Protein AF-A0A352B3Z1-F1 (afdb_monomer_lite)

Foldseek 3Di:
DKEAAAALDCVRQAWDFDDDPVRRFIAHHDPRGRDGDDCAAPLRHHFFAWQDACPDPVCVVVVVCNVVCVVVVVNRDTDAGEKAAACVQAPFQKWKQFPPRGIHTHRHYDPPHDDDQGMYTYDHDPVVSVVVGIDRTDMDIDHD

pLDDT: mean 89.66, std 9.04, range [51.53, 98.0]

Structure (mmCIF, N/CA/C/O backbone):
data_AF-A0A352B3Z1-F1
#
_entry.id   AF-A0A352B3Z1-F1
#
loop_
_atom_site.group_PDB
_atom_site.id
_atom_site.type_symbol
_atom_site.label_atom_id
_atom_site.label_alt_id
_atom_site.label_comp_id
_atom_site.label_asym_id
_atom_site.label_entity_id
_atom_site.label_seq_id
_atom_site.pdbx_PDB_ins_code
_atom_site.Cartn_x
_atom_site.Cartn_y
_atom_site.Cartn_z
_atom_site.occupancy
_atom_site.B_iso_or_equiv
_atom_site.auth_seq_id
_atom_site.auth_comp_id
_atom_site.auth_asym_id
_atom_site.auth_atom_id
_atom_site.pdbx_PDB_model_num
ATOM 1 N N . MET A 1 1 ? -10.348 3.567 -11.152 1.00 93.19 1 MET A N 1
ATOM 2 C CA . MET A 1 1 ? -10.228 3.517 -9.679 1.00 93.19 1 MET A CA 1
ATOM 3 C C . MET A 1 1 ? -9.257 4.605 -9.239 1.00 93.19 1 MET A C 1
ATOM 5 O O . MET A 1 1 ? -8.282 4.834 -9.944 1.00 93.19 1 MET A O 1
ATOM 9 N N . VAL A 1 2 ? -9.543 5.320 -8.153 1.00 97.75 2 VAL A N 1
ATOM 10 C CA . VAL A 1 2 ? -8.608 6.233 -7.483 1.00 97.75 2 VAL A CA 1
ATOM 11 C C . VAL A 1 2 ? -7.621 5.386 -6.687 1.00 97.75 2 VAL A C 1
ATOM 13 O O . VAL A 1 2 ? -8.024 4.522 -5.911 1.00 97.75 2 VAL A O 1
ATOM 16 N N . VAL A 1 3 ? -6.336 5.608 -6.919 1.00 98.00 3 VAL A N 1
ATOM 17 C CA . VAL A 1 3 ? -5.243 4.852 -6.321 1.00 98.00 3 VAL A CA 1
ATOM 18 C C . VAL A 1 3 ? -4.320 5.841 -5.627 1.00 98.00 3 VAL A C 1
ATOM 20 O O . VAL A 1 3 ? -3.595 6.589 -6.288 1.00 98.00 3 VAL A O 1
ATOM 23 N N . THR A 1 4 ? -4.379 5.861 -4.301 1.00 97.62 4 THR A N 1
ATOM 24 C CA . THR A 1 4 ? -3.532 6.709 -3.454 1.00 97.62 4 THR A CA 1
ATOM 25 C C . THR A 1 4 ? -2.347 5.919 -2.905 1.00 97.62 4 THR A C 1
ATOM 27 O O . THR A 1 4 ? -2.198 4.724 -3.179 1.00 97.62 4 THR A O 1
ATOM 30 N N . ALA A 1 5 ? -1.473 6.599 -2.168 1.00 97.00 5 ALA A N 1
ATOM 31 C CA . ALA A 1 5 ? -0.378 5.972 -1.452 1.00 97.00 5 ALA A CA 1
ATOM 32 C C . ALA A 1 5 ? -0.329 6.410 0.010 1.00 97.00 5 ALA A C 1
ATOM 34 O O . ALA A 1 5 ? -0.468 7.597 0.316 1.00 97.00 5 ALA A O 1
ATOM 35 N N . TYR A 1 6 ? 0.030 5.467 0.877 1.00 96.19 6 TYR A N 1
ATOM 36 C CA . TYR A 1 6 ? 0.314 5.707 2.285 1.00 96.19 6 TYR A CA 1
ATOM 37 C C . TYR A 1 6 ? 1.657 5.112 2.700 1.00 96.19 6 TYR A C 1
ATOM 39 O O . TYR A 1 6 ? 2.269 4.301 2.001 1.00 96.19 6 TYR A O 1
ATOM 47 N N . ASP A 1 7 ? 2.141 5.542 3.857 1.00 95.81 7 ASP A N 1
ATOM 48 C CA . ASP A 1 7 ? 3.406 5.119 4.447 1.00 95.81 7 ASP A CA 1
ATOM 49 C C . ASP A 1 7 ? 3.223 4.889 5.959 1.00 95.81 7 ASP A C 1
ATOM 51 O O . ASP A 1 7 ? 2.190 5.270 6.501 1.00 95.81 7 ASP A O 1
ATOM 55 N N . PRO A 1 8 ? 4.182 4.281 6.680 1.00 93.19 8 PRO A N 1
ATOM 56 C CA . PRO A 1 8 ? 4.006 3.988 8.106 1.00 93.19 8 PRO A CA 1
ATOM 57 C C . PRO A 1 8 ? 4.094 5.228 9.023 1.00 93.19 8 PRO A C 1
ATOM 59 O O . PRO A 1 8 ? 4.008 5.089 10.248 1.00 93.19 8 PRO A O 1
ATOM 62 N N . GLY A 1 9 ? 4.323 6.423 8.468 1.00 90.81 9 GLY A N 1
ATOM 63 C CA . GLY A 1 9 ? 4.446 7.681 9.196 1.00 90.81 9 GLY A CA 1
ATOM 64 C C . GLY A 1 9 ? 3.172 8.121 9.919 1.00 90.81 9 GLY A C 1
ATOM 65 O O . GLY A 1 9 ? 2.064 7.678 9.622 1.00 90.81 9 GLY A O 1
ATOM 66 N N . SER A 1 10 ? 3.346 9.027 10.883 1.00 88.88 10 SER A N 1
ATOM 67 C CA . SER A 1 10 ? 2.271 9.558 11.730 1.00 88.88 10 SER A CA 1
ATOM 68 C C . SER A 1 10 ? 1.158 10.246 10.942 1.00 88.88 10 SER A C 1
ATOM 70 O O . SER A 1 10 ? -0.003 10.100 11.297 1.00 88.88 10 SER A O 1
ATOM 72 N N . GLU A 1 11 ? 1.498 10.952 9.861 1.00 87.62 11 GLU A N 1
ATOM 73 C CA . GLU A 1 11 ? 0.527 11.654 9.007 1.00 87.62 11 GLU A CA 1
ATOM 74 C C . GLU A 1 11 ? -0.410 10.694 8.268 1.00 87.62 11 GLU A C 1
ATOM 76 O O . GLU A 1 11 ? -1.592 10.977 8.110 1.00 87.62 11 GLU A O 1
ATOM 81 N N . SER A 1 12 ? 0.124 9.559 7.817 1.00 88.50 12 SER A N 1
ATOM 82 C CA . SER A 1 12 ? -0.619 8.561 7.047 1.00 88.50 12 SER A CA 1
ATOM 83 C C . SER A 1 12 ? -1.398 7.607 7.959 1.00 88.50 12 SER A C 1
ATOM 85 O O . SER A 1 12 ? -2.517 7.216 7.643 1.00 88.50 12 SER A O 1
ATOM 87 N N . CYS A 1 13 ? -0.820 7.230 9.103 1.00 86.56 13 CYS A N 1
ATOM 88 C CA . CYS A 1 13 ? -1.383 6.208 9.988 1.00 86.56 13 CYS A CA 1
ATOM 89 C C . CYS A 1 13 ? -2.044 6.751 11.264 1.00 86.56 13 CYS A C 1
ATOM 91 O O . CYS A 1 13 ? -2.558 5.952 12.045 1.00 86.56 13 CYS A O 1
ATOM 93 N N . GLY A 1 14 ? -2.009 8.065 11.505 1.00 87.75 14 GLY A N 1
ATOM 94 C CA . GLY A 1 14 ? -2.630 8.698 12.670 1.00 87.75 14 GLY A CA 1
ATOM 95 C C . GLY A 1 14 ? -2.054 8.182 13.986 1.00 87.75 14 GLY A C 1
ATOM 96 O O . GLY A 1 14 ? -2.741 7.513 14.756 1.00 87.75 14 GLY A O 1
ATOM 97 N N . TRP A 1 15 ? -0.777 8.444 14.252 1.00 89.38 15 TRP A N 1
ATOM 98 C CA . TRP A 1 15 ? -0.166 8.128 15.545 1.00 89.38 15 TRP A CA 1
ATOM 99 C C . TRP A 1 15 ? 0.776 9.235 16.001 1.00 89.38 15 TRP A C 1
ATOM 101 O O . TRP A 1 15 ? 1.425 9.889 15.193 1.00 89.38 15 TRP A O 1
ATOM 111 N N . ARG A 1 16 ? 0.947 9.373 17.316 1.00 88.25 16 ARG A N 1
ATOM 112 C CA . ARG A 1 16 ? 1.927 10.283 17.927 1.00 88.25 16 ARG A CA 1
ATOM 113 C C . ARG A 1 16 ? 2.954 9.556 18.769 1.00 88.25 16 ARG A C 1
ATOM 115 O O . ARG A 1 16 ? 2.690 8.503 19.351 1.00 88.25 16 ARG A O 1
ATOM 122 N N . ARG A 1 17 ? 4.144 10.147 18.867 1.00 83.50 17 ARG A N 1
ATOM 123 C CA . ARG A 1 17 ? 5.214 9.673 19.750 1.00 83.50 17 ARG A CA 1
ATOM 124 C C . ARG A 1 17 ? 5.122 10.372 21.106 1.00 83.50 17 ARG A C 1
ATOM 126 O O . ARG A 1 17 ? 5.091 11.598 21.158 1.00 83.50 17 ARG A O 1
ATOM 133 N N . GLY A 1 18 ? 5.135 9.605 22.196 1.00 74.62 18 GLY A N 1
ATOM 134 C CA . GLY A 1 18 ? 5.238 10.149 23.554 1.00 74.62 18 GLY A CA 1
ATOM 135 C C . GLY A 1 18 ? 6.479 11.038 23.748 1.00 74.62 18 GLY A C 1
ATOM 136 O O . GLY A 1 18 ? 7.533 10.783 23.160 1.00 74.62 18 GLY A O 1
ATOM 137 N N . ARG A 1 19 ? 6.339 12.095 24.564 1.00 66.56 19 ARG A N 1
ATOM 138 C CA . ARG A 1 19 ? 7.339 13.170 24.731 1.00 66.56 19 ARG A CA 1
ATOM 139 C C . ARG A 1 19 ? 8.465 12.836 25.722 1.00 66.56 19 ARG A C 1
ATOM 141 O O . ARG A 1 19 ? 9.536 13.420 25.622 1.00 66.56 19 ARG A O 1
ATOM 148 N N . LEU A 1 20 ? 8.246 11.906 26.657 1.00 70.19 20 LEU A N 1
ATOM 149 C CA . LEU A 1 20 ? 9.239 11.527 27.673 1.00 70.19 20 LEU A CA 1
ATOM 150 C C . LEU A 1 20 ? 10.133 10.372 27.199 1.00 70.19 20 LEU A C 1
ATOM 152 O O . LEU A 1 20 ? 9.634 9.347 26.731 1.00 70.19 20 LEU A O 1
ATOM 156 N N . LEU A 1 21 ? 11.452 10.520 27.392 1.00 60.47 21 LEU A N 1
ATOM 157 C CA . LEU A 1 21 ? 12.489 9.561 26.976 1.00 60.47 21 LEU A CA 1
ATOM 158 C C . LEU A 1 21 ? 12.222 8.122 27.458 1.00 60.47 21 LEU A C 1
ATOM 160 O O . LEU A 1 21 ? 12.480 7.171 26.725 1.00 60.47 21 LEU A O 1
ATOM 164 N N . PHE A 1 22 ? 11.660 7.975 28.657 1.00 51.53 22 PHE A N 1
ATOM 165 C CA . PHE A 1 22 ? 11.426 6.695 29.343 1.00 51.53 22 PHE A CA 1
ATOM 166 C C . PHE A 1 22 ? 10.075 6.048 28.982 1.00 51.53 22 PHE A C 1
ATOM 168 O O . PHE A 1 22 ? 9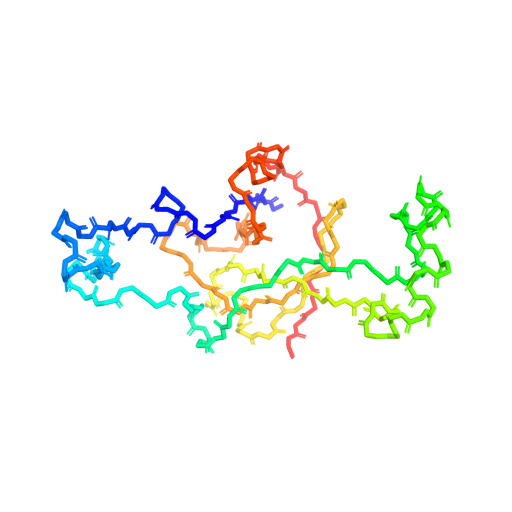.835 4.887 29.291 1.00 51.53 22 PHE A O 1
ATOM 175 N N . TRP A 1 23 ? 9.197 6.784 28.290 1.00 54.56 23 TRP A N 1
ATOM 176 C CA . TRP A 1 23 ? 7.864 6.342 27.866 1.00 54.56 23 TRP A CA 1
ATOM 177 C C . TRP A 1 23 ? 7.636 6.653 26.381 1.00 54.56 23 TRP A C 1
ATOM 179 O O . TRP A 1 23 ? 6.590 7.177 25.990 1.00 54.56 23 TRP A O 1
ATOM 189 N N . ARG A 1 24 ? 8.615 6.322 25.523 1.00 59.72 24 ARG A N 1
ATOM 190 C CA . ARG A 1 24 ? 8.496 6.413 24.053 1.00 59.72 24 ARG A CA 1
ATOM 191 C C . ARG A 1 24 ? 7.515 5.359 23.528 1.00 59.72 24 ARG A C 1
ATOM 193 O O . ARG A 1 24 ? 7.901 4.391 22.879 1.00 59.72 24 ARG A O 1
ATOM 200 N N . LYS A 1 25 ? 6.231 5.530 23.831 1.00 75.50 25 LYS A N 1
ATOM 201 C CA . LYS A 1 25 ? 5.137 4.755 23.250 1.00 75.50 25 LYS A CA 1
ATOM 202 C C . LYS A 1 25 ? 4.596 5.511 22.041 1.00 75.50 25 LYS A C 1
ATOM 204 O O . LYS A 1 25 ? 4.438 6.732 22.081 1.00 75.50 25 LYS A O 1
ATOM 209 N N . PHE A 1 26 ? 4.346 4.774 20.966 1.00 84.50 26 PHE A N 1
ATOM 210 C CA . PHE A 1 26 ? 3.533 5.249 19.856 1.00 84.50 26 PHE A CA 1
ATOM 211 C C . PHE A 1 26 ? 2.074 5.043 20.241 1.00 84.50 26 PHE A C 1
ATOM 213 O O . PHE A 1 26 ? 1.696 3.947 20.661 1.00 84.50 26 PHE A O 1
ATOM 220 N N . VAL A 1 27 ? 1.288 6.104 20.159 1.00 85.81 27 VAL A N 1
ATOM 221 C CA . VAL A 1 27 ? -0.110 6.126 20.586 1.00 85.81 27 VAL A CA 1
ATOM 222 C C . VAL A 1 27 ? -0.959 6.457 19.373 1.00 85.81 27 VAL A C 1
ATOM 224 O O . VAL A 1 27 ? -0.623 7.393 18.650 1.00 85.81 27 VAL A O 1
ATOM 227 N N . ALA A 1 28 ? -2.014 5.682 19.139 1.00 86.00 28 ALA A N 1
ATOM 228 C CA . ALA A 1 28 ? -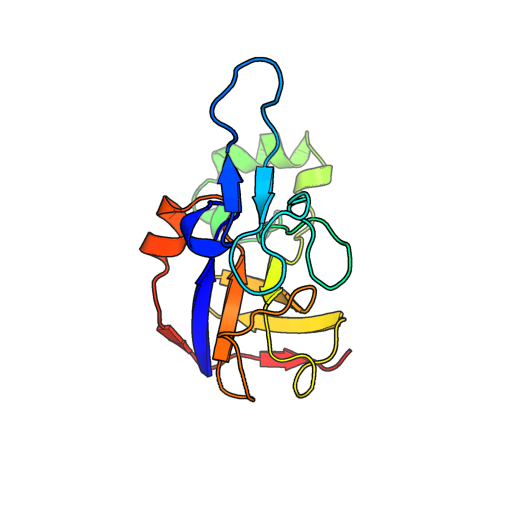2.936 5.934 18.042 1.00 86.00 28 ALA A CA 1
ATOM 229 C C . ALA A 1 28 ? -3.694 7.254 18.261 1.00 86.00 28 ALA A C 1
ATOM 231 O O . ALA A 1 28 ? -3.958 7.665 19.396 1.00 86.00 28 ALA A O 1
ATOM 232 N N . GLU A 1 29 ? -4.030 7.912 17.161 1.00 82.44 29 GLU A N 1
ATOM 233 C CA . GLU A 1 29 ? -4.879 9.095 17.073 1.00 82.44 29 GLU A CA 1
ATOM 234 C C . GLU A 1 29 ? -6.169 8.729 16.317 1.00 82.44 29 GLU A C 1
ATOM 236 O O . GLU A 1 29 ? -6.200 7.778 15.533 1.00 82.44 29 GLU A O 1
ATOM 241 N N . GLY A 1 30 ? -7.265 9.445 16.580 1.00 80.12 30 GLY A N 1
ATOM 242 C CA . GLY A 1 30 ? -8.575 9.154 15.987 1.00 80.12 30 GLY A CA 1
ATOM 243 C C . GLY A 1 30 ? -9.428 8.190 16.829 1.00 80.12 30 GLY A C 1
ATOM 244 O O . GLY A 1 30 ? -9.380 8.258 18.054 1.00 80.12 30 GLY A O 1
ATOM 245 N N . PRO A 1 31 ? -10.220 7.282 16.222 1.00 76.81 31 PRO A N 1
ATOM 246 C CA . PRO A 1 31 ? -11.213 6.475 16.948 1.00 76.81 31 PRO A CA 1
ATOM 247 C C . PRO A 1 31 ? -10.655 5.591 18.074 1.00 76.81 31 PRO A C 1
ATOM 249 O O . PRO A 1 31 ? -11.398 5.193 18.961 1.00 76.81 31 PRO A O 1
ATOM 252 N N 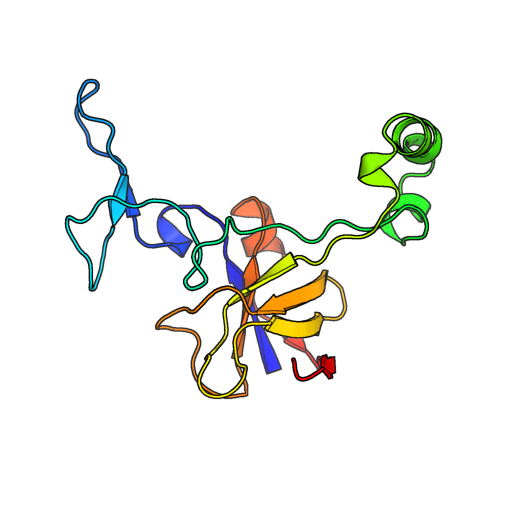. ARG A 1 32 ? -9.354 5.273 18.029 1.00 79.00 32 ARG A N 1
ATOM 253 C CA . ARG A 1 32 ? -8.626 4.480 19.036 1.00 79.00 32 ARG A CA 1
ATOM 254 C C . ARG A 1 32 ? -7.630 5.327 19.837 1.00 79.00 32 ARG A C 1
ATOM 256 O O . ARG A 1 32 ? -6.553 4.861 20.211 1.00 79.00 32 ARG A O 1
ATOM 263 N N . GLN A 1 33 ? -7.943 6.608 20.040 1.00 83.06 33 GLN A N 1
ATOM 264 C CA . GLN A 1 33 ? -7.052 7.551 20.707 1.00 83.06 33 GLN A CA 1
ATOM 265 C C . GLN A 1 33 ? -6.626 7.045 22.089 1.00 83.06 33 GLN A C 1
ATOM 267 O O . GLN A 1 33 ? -7.452 6.681 22.918 1.00 83.06 33 GLN A O 1
ATOM 272 N N . GLY A 1 34 ? -5.317 7.054 22.350 1.00 81.19 34 GLY A N 1
ATOM 273 C CA . GLY A 1 34 ? -4.762 6.602 23.632 1.00 81.19 34 GLY A CA 1
ATOM 274 C C . GLY A 1 34 ? -4.295 5.144 23.638 1.00 81.19 34 GLY A C 1
ATOM 275 O O . GLY A 1 34 ? -3.442 4.792 24.454 1.00 81.19 34 GLY A O 1
ATOM 276 N N . GLU A 1 35 ? -4.750 4.318 22.692 1.00 85.81 35 GLU A N 1
ATOM 277 C CA . GLU A 1 35 ? -4.264 2.946 22.543 1.00 85.81 35 GLU A CA 1
ATOM 278 C C . GLU A 1 35 ? -2.831 2.893 21.994 1.00 85.81 35 GLU A C 1
ATOM 280 O O . GLU A 1 35 ? -2.353 3.793 21.297 1.00 85.81 35 GLU A O 1
ATOM 285 N N . ARG A 1 36 ? -2.124 1.792 22.271 1.00 86.44 36 ARG A N 1
ATOM 286 C CA . ARG A 1 36 ? -0.781 1.558 21.729 1.00 86.44 36 ARG A CA 1
ATOM 287 C C . ARG A 1 36 ? -0.850 1.319 20.219 1.00 86.44 36 ARG A C 1
ATOM 289 O O . ARG A 1 36 ? -1.438 0.340 19.768 1.00 86.44 36 ARG A O 1
ATOM 296 N N . TYR A 1 37 ? -0.146 2.140 19.447 1.00 86.38 37 TYR A N 1
ATOM 297 C CA . TYR A 1 37 ? 0.029 1.925 18.014 1.00 86.38 37 TYR A CA 1
ATOM 298 C C . TYR A 1 37 ? 1.065 0.822 17.751 1.00 86.38 37 TYR A C 1
ATOM 300 O O . TYR A 1 37 ? 2.186 0.861 18.269 1.00 86.38 37 TYR A O 1
ATOM 308 N N . THR A 1 38 ? 0.689 -0.177 16.949 1.00 87.50 38 THR A N 1
ATOM 309 C CA . THR A 1 38 ? 1.518 -1.362 16.660 1.00 87.50 38 THR A CA 1
ATOM 310 C C . THR A 1 38 ? 2.121 -1.359 15.256 1.00 87.50 38 THR A C 1
ATOM 312 O O . THR A 1 38 ? 3.050 -2.126 15.004 1.00 87.50 38 THR A O 1
ATOM 315 N N . GLY A 1 39 ? 1.598 -0.532 14.343 1.00 88.62 39 GLY A N 1
ATOM 316 C CA . GLY A 1 39 ? 1.980 -0.533 12.927 1.00 88.62 39 GLY A CA 1
ATOM 317 C C . GLY A 1 39 ? 1.570 -1.793 12.161 1.00 88.62 39 GLY A C 1
ATOM 318 O O . GLY A 1 39 ? 2.131 -2.070 11.103 1.00 88.62 39 GLY A O 1
ATOM 319 N N . ARG A 1 40 ? 0.645 -2.590 12.710 1.00 92.31 40 ARG A N 1
ATOM 320 C CA . ARG A 1 40 ? 0.063 -3.742 12.018 1.00 92.31 40 ARG A CA 1
ATOM 321 C C . ARG A 1 40 ? -1.152 -3.320 11.200 1.00 92.31 40 ARG A C 1
ATOM 323 O O . ARG A 1 40 ? -1.872 -2.406 11.594 1.00 92.31 40 ARG A O 1
ATOM 330 N N . THR A 1 41 ? -1.371 -4.029 10.102 1.00 92.88 41 THR A N 1
ATOM 331 C CA . THR A 1 41 ? -2.552 -3.896 9.249 1.00 92.88 41 THR A CA 1
ATOM 332 C C . THR A 1 41 ? -3.802 -4.413 9.960 1.00 92.88 41 THR A C 1
ATOM 334 O O . THR A 1 41 ? -3.723 -5.106 10.983 1.00 92.88 41 THR A O 1
ATOM 337 N N . ALA A 1 42 ? -4.973 -4.132 9.395 1.00 91.94 42 ALA A N 1
ATOM 338 C CA . ALA A 1 42 ? -6.236 -4.679 9.882 1.00 91.94 42 ALA A CA 1
ATOM 339 C C . ALA A 1 42 ? -6.321 -6.219 9.826 1.00 91.94 42 ALA A C 1
ATOM 341 O O . ALA A 1 42 ? -6.995 -6.808 10.668 1.00 91.94 42 ALA A O 1
ATOM 342 N N . ALA A 1 43 ? -5.588 -6.879 8.922 1.00 92.06 43 ALA A N 1
ATOM 343 C CA . ALA A 1 43 ? -5.422 -8.336 8.909 1.00 92.06 43 ALA A CA 1
ATOM 344 C C . ALA A 1 43 ? -4.364 -8.845 9.915 1.00 92.06 43 ALA A C 1
ATOM 346 O O . ALA A 1 43 ? -3.960 -10.005 9.862 1.00 92.06 43 ALA A O 1
ATOM 347 N N . ASN A 1 44 ? -3.887 -7.992 10.833 1.00 92.69 44 ASN A N 1
ATOM 348 C CA . ASN A 1 44 ? -2.865 -8.300 11.839 1.00 92.69 44 ASN A CA 1
ATOM 349 C C . ASN A 1 44 ? -1.494 -8.701 11.246 1.00 92.69 44 ASN A C 1
ATOM 351 O O . ASN A 1 44 ? -0.676 -9.345 11.911 1.00 92.69 44 ASN A O 1
ATOM 355 N N . THR A 1 45 ? -1.208 -8.284 10.010 1.00 92.81 45 THR A N 1
ATOM 356 C CA . THR A 1 45 ? 0.082 -8.494 9.342 1.00 92.81 45 THR A CA 1
ATOM 357 C C . THR A 1 45 ? 0.960 -7.243 9.436 1.00 92.81 45 THR A C 1
ATOM 359 O O . THR A 1 45 ? 0.526 -6.171 9.857 1.00 92.81 45 THR A O 1
ATOM 362 N N . ARG A 1 46 ? 2.249 -7.367 9.099 1.00 93.75 46 ARG A N 1
ATOM 363 C CA . ARG A 1 46 ? 3.107 -6.189 8.889 1.00 93.75 46 ARG A CA 1
ATOM 364 C C . ARG A 1 46 ? 2.935 -5.723 7.444 1.00 93.75 46 ARG A C 1
ATOM 366 O O . ARG A 1 46 ? 3.068 -6.588 6.576 1.00 93.75 46 ARG A O 1
ATOM 373 N N . PRO A 1 47 ? 2.718 -4.422 7.184 1.00 94.50 47 PRO A N 1
ATOM 374 C CA . PRO A 1 47 ? 2.591 -3.920 5.827 1.00 94.50 47 PRO A CA 1
ATOM 375 C C . PRO A 1 47 ? 3.919 -4.051 5.074 1.00 94.50 47 PRO A C 1
ATOM 377 O O . PRO A 1 47 ? 5.011 -3.951 5.647 1.00 94.50 47 PRO A O 1
ATOM 380 N N . LYS A 1 48 ? 3.832 -4.341 3.778 1.00 94.75 48 LYS A N 1
ATOM 381 C CA . LYS A 1 48 ? 4.961 -4.763 2.945 1.00 94.75 48 LYS A CA 1
ATOM 382 C C . LYS A 1 48 ? 4.988 -3.953 1.653 1.00 94.75 48 LYS A C 1
ATOM 384 O O . LYS A 1 48 ? 3.965 -3.872 0.980 1.00 94.75 48 LYS A O 1
ATOM 389 N N . PRO A 1 49 ? 6.140 -3.392 1.247 1.00 94.25 49 PRO A N 1
ATOM 390 C CA . PRO A 1 49 ? 6.247 -2.792 -0.076 1.00 94.25 49 PRO A CA 1
ATOM 391 C C . PRO A 1 49 ? 6.297 -3.881 -1.154 1.00 94.25 49 PRO A C 1
ATOM 393 O O . PRO A 1 49 ? 6.805 -4.984 -0.898 1.00 94.25 49 PRO A O 1
ATOM 396 N N . VAL A 1 50 ? 5.845 -3.549 -2.367 1.00 93.06 50 VAL A N 1
ATOM 397 C CA . VAL A 1 50 ? 6.069 -4.397 -3.546 1.00 93.06 50 VAL A CA 1
ATOM 398 C C . VAL A 1 50 ? 7.565 -4.611 -3.718 1.00 93.06 50 VAL A C 1
ATOM 400 O O . VAL A 1 50 ? 8.354 -3.665 -3.652 1.00 93.06 50 VAL A O 1
ATOM 403 N N . ARG A 1 51 ? 7.956 -5.865 -3.944 1.00 90.06 51 ARG A N 1
ATOM 404 C CA . ARG A 1 51 ? 9.324 -6.194 -4.330 1.00 90.06 51 ARG A CA 1
ATOM 405 C C . ARG A 1 51 ? 9.318 -6.837 -5.715 1.00 90.06 51 ARG A C 1
ATOM 407 O O . ARG A 1 51 ? 8.748 -7.924 -5.853 1.00 90.06 51 ARG A O 1
ATOM 414 N N . PRO A 1 52 ? 9.943 -6.208 -6.721 1.00 83.50 52 PRO A N 1
ATOM 415 C CA . PRO A 1 52 ? 10.095 -6.822 -8.030 1.00 83.50 52 PRO A CA 1
ATOM 416 C C . PRO A 1 52 ? 11.068 -8.009 -7.955 1.00 83.50 52 PRO A C 1
ATOM 418 O O . PRO A 1 52 ? 12.030 -7.980 -7.189 1.00 83.50 52 P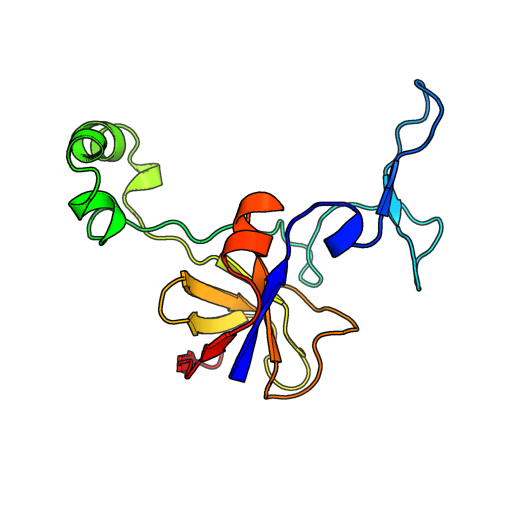RO A O 1
ATOM 421 N N . GLY A 1 53 ? 10.801 -9.060 -8.732 1.00 82.81 53 GLY A N 1
ATOM 422 C CA . GLY A 1 53 ? 11.685 -10.226 -8.840 1.00 82.81 53 GLY A CA 1
ATOM 423 C C . GLY A 1 53 ? 12.891 -9.976 -9.751 1.00 82.81 53 GLY A C 1
ATOM 424 O O . GLY A 1 53 ? 13.102 -8.859 -10.235 1.00 82.81 53 GLY A O 1
ATOM 425 N N . LEU A 1 54 ? 13.673 -11.027 -10.015 1.00 81.56 54 LEU A N 1
ATOM 426 C CA . LEU A 1 54 ? 14.835 -10.961 -10.910 1.00 81.56 54 LEU A CA 1
ATOM 427 C C . LEU A 1 54 ? 14.436 -10.529 -12.328 1.00 81.56 54 LEU A C 1
ATOM 429 O O . LEU A 1 54 ? 15.044 -9.618 -12.879 1.00 81.56 54 LEU A O 1
ATOM 433 N N . VAL A 1 55 ? 13.376 -11.111 -12.887 1.00 80.19 55 VAL A N 1
ATOM 434 C CA . VAL A 1 55 ? 12.828 -10.704 -14.187 1.00 80.19 55 VAL A CA 1
ATOM 435 C C . VAL A 1 55 ? 11.870 -9.536 -13.961 1.00 80.19 55 VAL A C 1
ATOM 437 O O . VAL A 1 55 ? 10.679 -9.719 -13.713 1.00 80.19 55 VAL A O 1
ATOM 440 N N . SER A 1 56 ? 12.405 -8.317 -13.949 1.00 81.12 56 SER A N 1
ATOM 441 C CA . SER A 1 56 ? 11.618 -7.100 -13.754 1.00 81.12 56 SER A CA 1
ATOM 442 C C . SER A 1 56 ? 12.251 -5.891 -14.436 1.00 81.12 56 SER A C 1
ATOM 444 O O . SER A 1 56 ? 13.463 -5.842 -14.640 1.00 81.12 56 SER A O 1
ATOM 446 N N . TRP A 1 57 ? 11.434 -4.869 -14.714 1.00 79.56 57 TRP A N 1
ATOM 447 C CA . TRP A 1 57 ? 11.912 -3.571 -15.209 1.00 79.56 57 TRP A CA 1
ATOM 448 C C . TRP A 1 57 ? 12.937 -2.912 -14.282 1.00 79.56 57 TRP A C 1
ATOM 450 O O . TRP A 1 57 ? 13.778 -2.143 -14.736 1.00 79.56 57 TRP A O 1
ATOM 460 N N . ASP A 1 58 ? 12.879 -3.219 -12.988 1.00 82.25 58 ASP A N 1
ATOM 461 C CA . ASP A 1 58 ? 13.845 -2.744 -12.005 1.00 82.25 58 ASP A CA 1
ATOM 462 C C . ASP A 1 58 ? 15.232 -3.369 -12.221 1.00 82.25 58 ASP A C 1
ATOM 464 O O . ASP A 1 58 ? 16.228 -2.651 -12.216 1.00 82.25 58 ASP A O 1
ATOM 468 N N . THR A 1 59 ? 15.297 -4.671 -12.512 1.00 83.00 59 THR A N 1
ATOM 469 C CA . THR A 1 59 ? 16.554 -5.347 -12.871 1.00 83.00 59 THR A CA 1
ATOM 470 C C . THR A 1 59 ? 17.099 -4.862 -14.213 1.00 83.00 59 THR A C 1
ATOM 472 O O . THR A 1 59 ? 18.303 -4.669 -14.334 1.00 83.00 59 THR A O 1
ATOM 475 N N . VAL A 1 60 ? 16.234 -4.610 -15.203 1.00 85.88 60 VAL A N 1
ATOM 476 C CA . VAL A 1 60 ? 16.660 -4.078 -16.514 1.00 85.88 60 VAL A CA 1
ATOM 477 C C . VAL A 1 60 ? 17.325 -2.705 -16.368 1.00 85.88 60 VAL A C 1
ATOM 479 O O . VAL A 1 60 ? 18.318 -2.433 -17.033 1.00 85.88 60 VAL A O 1
ATOM 482 N N . ARG A 1 61 ? 16.812 -1.844 -15.477 1.00 86.31 61 ARG A N 1
ATOM 483 C CA . ARG A 1 61 ? 17.393 -0.514 -15.216 1.00 86.31 61 ARG A CA 1
ATOM 484 C C . ARG A 1 61 ? 18.640 -0.546 -14.331 1.00 86.31 61 ARG A C 1
ATOM 486 O O . ARG A 1 61 ? 19.448 0.372 -14.413 1.00 86.31 61 ARG A O 1
ATOM 493 N N . HIS A 1 62 ? 18.798 -1.579 -13.504 1.00 87.12 62 HIS A N 1
ATOM 494 C CA . HIS A 1 62 ? 19.918 -1.720 -12.569 1.00 87.12 62 HIS A CA 1
ATOM 495 C C . HIS A 1 62 ? 20.638 -3.068 -12.759 1.00 87.12 62 HIS A C 1
ATOM 497 O O . HIS A 1 62 ? 20.670 -3.889 -11.834 1.00 87.12 62 HIS A O 1
ATOM 503 N N . PRO A 1 63 ? 21.227 -3.331 -13.943 1.00 88.62 63 PRO A N 1
ATOM 504 C CA . PRO A 1 63 ? 21.782 -4.644 -14.279 1.00 88.62 63 PRO A CA 1
ATOM 505 C C . PRO A 1 63 ? 22.918 -5.081 -13.338 1.00 88.62 63 PRO A C 1
ATOM 507 O O . PRO A 1 63 ? 23.058 -6.269 -13.054 1.00 88.62 63 PRO A O 1
ATOM 510 N N . TRP A 1 64 ? 23.668 -4.136 -12.755 1.00 89.19 64 TRP A N 1
ATOM 511 C CA . TRP A 1 64 ? 24.721 -4.415 -11.765 1.00 89.19 64 TRP A CA 1
ATOM 512 C C . TRP A 1 64 ? 24.200 -5.048 -10.463 1.00 89.19 64 TRP A C 1
ATOM 514 O O . TRP A 1 64 ? 24.981 -5.600 -9.691 1.00 89.19 64 TRP A O 1
ATOM 524 N N . MET A 1 65 ? 22.890 -4.997 -10.195 1.00 86.88 65 MET A N 1
ATOM 525 C CA . MET A 1 65 ? 22.291 -5.677 -9.044 1.00 86.88 65 MET A CA 1
ATOM 526 C C . MET A 1 65 ? 22.050 -7.171 -9.286 1.00 86.88 65 MET A C 1
ATOM 528 O O . MET A 1 65 ? 21.754 -7.885 -8.326 1.00 86.88 65 MET A O 1
ATOM 532 N N . ALA A 1 66 ? 22.149 -7.666 -10.526 1.00 85.56 66 ALA A N 1
ATOM 533 C CA . ALA A 1 66 ? 21.857 -9.064 -10.838 1.00 85.56 66 ALA A CA 1
ATOM 534 C C . ALA A 1 66 ? 22.755 -10.055 -10.063 1.00 85.56 66 ALA A C 1
ATOM 536 O O . ALA A 1 66 ? 22.187 -10.938 -9.413 1.00 85.56 66 ALA A O 1
ATOM 537 N N . PRO A 1 67 ? 24.096 -9.888 -9.991 1.00 87.19 67 PRO A N 1
ATOM 538 C CA . PRO A 1 67 ? 24.948 -10.763 -9.178 1.00 87.19 67 PRO A CA 1
ATOM 539 C C . PRO A 1 67 ? 24.571 -10.747 -7.689 1.00 87.19 67 PRO A C 1
ATOM 541 O O . PRO A 1 67 ? 24.488 -11.792 -7.050 1.00 87.19 67 PRO A O 1
ATOM 544 N N . VAL A 1 68 ? 24.242 -9.572 -7.139 1.00 84.19 68 VAL A N 1
ATOM 545 C CA . VAL A 1 68 ? 23.816 -9.430 -5.735 1.00 84.19 68 VAL A CA 1
ATOM 546 C C . VAL A 1 68 ? 22.490 -10.155 -5.472 1.00 84.19 68 VAL A C 1
ATOM 548 O O . VAL A 1 68 ? 22.330 -10.785 -4.428 1.00 84.19 68 VAL A O 1
ATOM 551 N N . ARG A 1 69 ? 21.533 -10.105 -6.410 1.00 82.38 69 ARG A N 1
ATOM 552 C CA . ARG A 1 69 ? 20.244 -10.819 -6.305 1.00 82.38 69 ARG A CA 1
ATOM 553 C C . ARG A 1 69 ? 20.393 -12.333 -6.427 1.00 82.38 69 ARG A C 1
ATOM 555 O O . ARG A 1 69 ? 19.614 -13.049 -5.809 1.00 82.38 69 ARG A O 1
ATOM 562 N N . LEU A 1 70 ? 21.372 -12.798 -7.200 1.00 84.00 70 LEU A N 1
ATOM 563 C CA . LEU A 1 70 ? 21.719 -14.216 -7.315 1.00 84.00 70 LEU A CA 1
ATOM 564 C C . LEU A 1 70 ? 22.314 -14.758 -6.010 1.00 84.00 70 LEU A C 1
ATOM 566 O O . LEU A 1 70 ? 21.923 -15.835 -5.574 1.00 84.00 70 LEU A O 1
ATOM 570 N N . ILE A 1 71 ? 23.189 -13.989 -5.353 1.00 85.88 71 ILE A N 1
ATOM 571 C CA . ILE A 1 71 ? 23.783 -14.365 -4.057 1.00 85.88 71 ILE A CA 1
ATOM 572 C C . ILE A 1 71 ? 22.732 -14.315 -2.936 1.00 85.88 71 ILE A C 1
ATOM 574 O O . ILE A 1 71 ? 22.627 -15.226 -2.117 1.00 85.88 71 ILE A O 1
ATOM 578 N N . LEU A 1 72 ? 21.914 -13.262 -2.901 1.00 82.31 72 LEU A N 1
ATOM 579 C CA . LEU A 1 72 ? 20.836 -13.097 -1.928 1.00 82.31 72 LEU A CA 1
ATOM 580 C C . LEU A 1 72 ? 19.544 -13.719 -2.464 1.00 82.31 72 LEU A C 1
ATOM 582 O O . LEU A 1 72 ? 18.614 -12.991 -2.813 1.00 82.31 72 LEU A O 1
ATOM 586 N N . PHE A 1 73 ? 19.476 -15.053 -2.528 1.00 75.56 73 PHE A N 1
ATOM 587 C CA . PHE A 1 73 ? 18.400 -15.782 -3.219 1.00 75.56 73 PHE A CA 1
ATOM 588 C C . PHE A 1 73 ? 16.979 -15.384 -2.776 1.00 75.56 73 PHE A C 1
ATOM 590 O O . PHE A 1 73 ? 16.032 -15.414 -3.564 1.00 75.56 73 PHE A O 1
ATOM 597 N N . TRP A 1 74 ? 16.809 -14.916 -1.536 1.00 71.94 74 TRP A N 1
ATOM 598 C CA . TRP A 1 74 ? 15.548 -14.357 -1.045 1.00 71.94 74 TRP A CA 1
ATOM 599 C C . TRP A 1 74 ? 15.064 -13.132 -1.827 1.00 71.94 74 TRP A C 1
ATOM 601 O O . TRP A 1 74 ? 13.894 -12.798 -1.683 1.00 71.94 74 TRP A O 1
ATOM 611 N N . ASN A 1 75 ? 15.892 -12.468 -2.642 1.00 75.12 75 ASN A N 1
ATOM 612 C CA . ASN A 1 75 ? 15.539 -11.356 -3.536 1.00 75.12 75 ASN A CA 1
ATOM 613 C C . ASN A 1 75 ? 15.233 -11.782 -4.982 1.00 75.12 75 ASN A C 1
ATOM 615 O O . ASN A 1 75 ? 14.886 -10.927 -5.798 1.00 75.12 75 ASN A O 1
ATOM 619 N N . LEU A 1 76 ? 15.322 -13.074 -5.307 1.00 80.12 76 LEU A N 1
ATOM 620 C CA . LEU A 1 76 ? 15.004 -13.582 -6.646 1.00 80.12 76 LEU A CA 1
ATOM 621 C C . LEU A 1 76 ? 13.505 -13.498 -6.941 1.00 80.12 76 LEU A C 1
ATOM 623 O O . LEU A 1 76 ? 13.099 -13.114 -8.040 1.00 80.12 76 LEU A O 1
ATOM 627 N N . LEU A 1 77 ? 12.682 -13.844 -5.948 1.00 84.12 77 LEU A N 1
ATOM 628 C CA . LEU A 1 77 ? 11.244 -13.982 -6.134 1.00 84.12 77 LEU A CA 1
ATOM 629 C C . LEU A 1 77 ? 10.500 -12.658 -5.897 1.00 84.12 77 LEU A C 1
ATOM 631 O O . LEU A 1 77 ? 10.746 -11.975 -4.884 1.00 84.12 77 LEU A O 1
ATOM 635 N N . PRO A 1 78 ? 9.559 -12.305 -6.799 1.00 88.38 78 PRO A N 1
ATOM 636 C CA . PRO A 1 78 ? 8.693 -11.159 -6.596 1.00 88.38 78 PRO A CA 1
ATOM 637 C C . PRO A 1 78 ? 7.827 -11.383 -5.359 1.00 88.38 78 PRO A C 1
ATOM 639 O O . PRO A 1 78 ? 7.471 -12.509 -5.012 1.00 88.38 78 PRO A O 1
ATOM 642 N N . ARG A 1 79 ? 7.470 -10.291 -4.691 1.00 91.81 79 ARG A N 1
ATOM 643 C CA . ARG A 1 79 ? 6.608 -10.335 -3.513 1.00 91.81 79 ARG A CA 1
ATOM 644 C C . ARG A 1 79 ? 5.557 -9.237 -3.603 1.00 91.81 79 ARG A C 1
ATOM 646 O O . ARG A 1 79 ? 5.939 -8.087 -3.855 1.00 91.81 79 ARG A O 1
ATOM 653 N N . PRO A 1 80 ? 4.273 -9.565 -3.387 1.00 94.94 80 PRO A N 1
ATOM 654 C CA . PRO A 1 80 ? 3.224 -8.571 -3.462 1.00 94.94 80 PRO A CA 1
ATOM 655 C C . PRO A 1 80 ? 3.352 -7.543 -2.336 1.00 94.94 80 PRO A C 1
ATOM 657 O O . PRO A 1 80 ? 3.882 -7.836 -1.259 1.00 94.94 80 PRO A O 1
ATOM 660 N N . GLY A 1 81 ? 2.878 -6.333 -2.618 1.00 96.81 81 GLY A N 1
ATOM 661 C CA . GLY A 1 81 ? 2.728 -5.277 -1.625 1.00 96.81 81 GLY A CA 1
ATOM 662 C C . GLY A 1 81 ? 1.422 -5.392 -0.840 1.00 96.81 81 GLY A C 1
ATOM 663 O O . GLY A 1 81 ? 0.530 -6.158 -1.198 1.00 96.81 81 GLY A O 1
ATOM 664 N N . THR A 1 82 ? 1.306 -4.598 0.214 1.00 97.81 82 THR A N 1
ATOM 665 C CA . THR A 1 82 ? 0.075 -4.447 0.995 1.00 97.81 82 THR A CA 1
ATOM 666 C C . THR A 1 82 ? -0.800 -3.347 0.396 1.00 97.81 82 THR A C 1
ATOM 668 O O . THR A 1 82 ? -0.302 -2.280 0.029 1.00 97.81 82 THR A O 1
ATOM 671 N N . ILE A 1 83 ? -2.101 -3.614 0.305 1.00 97.81 83 ILE A N 1
ATOM 672 C CA . ILE A 1 83 ? -3.131 -2.672 -0.138 1.00 97.81 83 ILE A CA 1
ATOM 673 C C . ILE A 1 83 ? -4.122 -2.463 1.007 1.00 97.81 83 ILE A C 1
ATOM 675 O O . ILE A 1 83 ? -4.551 -3.436 1.639 1.00 97.81 83 ILE A O 1
ATOM 679 N N . ALA A 1 84 ? -4.502 -1.207 1.237 1.00 97.38 84 ALA A N 1
ATOM 680 C CA . ALA A 1 84 ? -5.669 -0.863 2.032 1.00 97.38 84 ALA A CA 1
ATOM 681 C C . ALA A 1 84 ? -6.871 -0.608 1.113 1.00 97.38 84 ALA A C 1
ATOM 683 O O . ALA A 1 84 ? -6.766 0.113 0.119 1.00 97.38 84 ALA A O 1
ATOM 684 N N . ALA A 1 85 ? -8.009 -1.219 1.427 1.00 97.44 85 ALA A N 1
ATOM 685 C CA . ALA A 1 85 ? -9.235 -1.090 0.643 1.00 97.44 85 ALA A CA 1
ATOM 686 C C . ALA A 1 85 ? -10.479 -1.255 1.528 1.00 97.44 85 ALA A C 1
ATOM 688 O O . ALA A 1 85 ? -10.381 -1.656 2.692 1.00 97.44 85 ALA A O 1
ATOM 689 N N . ASP A 1 86 ? -11.659 -0.976 0.971 1.00 96.88 86 ASP A N 1
ATOM 690 C CA . ASP A 1 86 ? -12.922 -1.296 1.633 1.00 96.88 86 ASP A CA 1
ATOM 691 C C . ASP A 1 86 ? -13.155 -2.811 1.622 1.00 96.88 86 ASP A C 1
ATOM 693 O O . ASP A 1 86 ? -13.497 -3.398 0.594 1.00 96.88 86 ASP A O 1
ATOM 697 N N . THR A 1 87 ? -13.005 -3.450 2.782 1.00 95.50 87 THR A N 1
ATOM 698 C CA . THR A 1 87 ? -13.106 -4.909 2.917 1.00 95.50 87 THR A CA 1
ATOM 699 C C . THR A 1 87 ? -14.509 -5.464 2.689 1.00 95.50 87 THR A C 1
ATOM 701 O O . THR A 1 87 ? -14.661 -6.674 2.556 1.00 95.50 87 THR A O 1
ATOM 704 N N . ARG A 1 88 ? -15.541 -4.607 2.652 1.00 95.44 88 ARG A N 1
ATOM 705 C CA . ARG A 1 88 ? -16.909 -5.010 2.281 1.00 95.44 88 ARG A CA 1
ATOM 706 C C . ARG A 1 88 ? -17.030 -5.273 0.781 1.00 95.44 88 ARG A C 1
ATOM 708 O O . ARG A 1 88 ? -17.894 -6.034 0.369 1.00 95.44 88 ARG A O 1
ATOM 715 N N . VAL A 1 89 ? -16.172 -4.630 -0.015 1.00 95.94 89 VAL A N 1
ATOM 716 C CA . VAL A 1 89 ? -16.115 -4.774 -1.475 1.00 95.94 89 VAL A CA 1
ATOM 717 C C . VAL A 1 89 ? -14.968 -5.694 -1.889 1.00 95.94 89 VAL A C 1
ATOM 719 O O . VAL A 1 89 ? -15.147 -6.552 -2.747 1.00 95.94 89 VAL A O 1
ATOM 722 N N . TYR A 1 90 ? -13.798 -5.528 -1.270 1.00 96.38 90 TYR A N 1
ATOM 723 C CA . TYR A 1 90 ? -12.590 -6.302 -1.544 1.00 96.38 90 TYR A CA 1
ATOM 724 C C . TYR A 1 90 ? -12.153 -7.042 -0.274 1.00 96.38 90 TYR A C 1
ATOM 726 O O . TYR A 1 90 ? -11.382 -6.486 0.512 1.00 96.38 90 TYR A O 1
ATOM 734 N N . PRO A 1 91 ? -12.632 -8.276 -0.033 1.00 96.81 91 PRO A N 1
ATOM 735 C CA . PRO A 1 91 ? -12.271 -9.036 1.160 1.00 96.81 91 PRO A CA 1
ATOM 736 C C . PRO A 1 91 ? -10.753 -9.199 1.313 1.00 96.81 91 PRO A C 1
ATOM 738 O O . PRO A 1 91 ? -10.004 -9.165 0.329 1.00 96.81 91 PRO A O 1
ATOM 741 N N . PHE A 1 92 ? -10.284 -9.405 2.546 1.00 97.06 92 PHE A N 1
ATOM 742 C CA . PHE A 1 92 ? -8.866 -9.673 2.785 1.00 97.06 92 PHE A CA 1
ATOM 743 C C . PHE A 1 92 ? -8.380 -10.861 1.945 1.00 97.06 92 PHE A C 1
ATOM 745 O O . PHE A 1 92 ? -9.084 -11.855 1.794 1.00 97.06 92 PHE A O 1
ATOM 752 N N . GLY A 1 93 ? -7.176 -10.741 1.388 1.00 96.38 93 GLY A N 1
ATOM 753 C CA . GLY A 1 93 ? -6.619 -11.716 0.448 1.00 96.38 93 GLY A CA 1
ATOM 754 C C . GLY A 1 93 ? -6.869 -11.389 -1.027 1.00 96.38 93 GLY A C 1
ATOM 755 O O . GLY A 1 93 ? -6.155 -11.923 -1.875 1.00 96.38 93 GLY A O 1
ATOM 756 N N . THR A 1 94 ? -7.793 -10.470 -1.347 1.00 97.44 94 THR A N 1
ATOM 757 C CA . THR A 1 94 ? -8.013 -10.005 -2.729 1.00 97.44 94 THR A CA 1
ATOM 758 C C . THR A 1 94 ? -6.695 -9.533 -3.341 1.00 97.44 94 THR A C 1
ATOM 760 O O . THR A 1 94 ? -5.984 -8.713 -2.752 1.00 97.44 94 THR A O 1
ATOM 763 N N . ARG A 1 95 ? -6.364 -10.026 -4.538 1.00 97.25 95 ARG A N 1
ATOM 764 C CA . ARG A 1 95 ? -5.130 -9.669 -5.248 1.00 97.25 95 ARG A CA 1
ATOM 765 C C . ARG A 1 95 ? -5.431 -8.618 -6.302 1.00 97.25 95 ARG A C 1
ATOM 767 O O . ARG A 1 95 ? -6.287 -8.821 -7.156 1.00 97.25 95 ARG A O 1
ATOM 774 N N . ILE A 1 96 ? -4.701 -7.508 -6.282 1.00 97.31 96 ILE A N 1
ATOM 775 C CA . ILE A 1 96 ? -4.901 -6.411 -7.234 1.00 97.31 96 ILE A CA 1
ATOM 776 C C . ILE A 1 96 ? -3.575 -6.095 -7.917 1.00 97.31 96 ILE A C 1
ATOM 778 O O . ILE A 1 96 ? -2.550 -5.912 -7.260 1.00 97.31 96 ILE A O 1
ATOM 782 N N . TYR A 1 97 ? -3.590 -6.040 -9.245 1.00 96.69 97 TYR A N 1
ATOM 783 C CA . TYR A 1 97 ? -2.483 -5.518 -10.034 1.00 96.69 97 TYR A CA 1
ATOM 784 C C . TYR A 1 97 ? -2.725 -4.049 -10.356 1.00 96.69 97 TYR A C 1
ATOM 786 O O . TYR A 1 97 ? -3.734 -3.699 -10.977 1.00 96.69 97 TYR A O 1
ATOM 794 N N . VAL A 1 98 ? -1.766 -3.211 -9.973 1.00 97.06 98 VAL A N 1
ATOM 795 C CA . VAL A 1 98 ? -1.774 -1.779 -10.252 1.00 97.06 98 VAL A CA 1
ATOM 796 C C . VAL A 1 98 ? -0.647 -1.451 -11.234 1.00 97.06 98 VAL A C 1
ATOM 798 O O . VAL A 1 98 ? 0.526 -1.675 -10.908 1.00 97.06 98 VAL A O 1
ATOM 801 N N . PRO A 1 99 ? -0.964 -0.903 -12.421 1.00 95.06 99 PRO A N 1
ATOM 802 C CA . PRO A 1 99 ? 0.047 -0.455 -13.374 1.00 95.06 99 PRO A CA 1
ATOM 803 C C . PRO A 1 99 ? 1.039 0.521 -12.732 1.00 95.06 99 PRO A C 1
ATOM 805 O O . PRO A 1 99 ? 0.646 1.410 -11.986 1.00 95.06 99 PRO A O 1
ATOM 808 N N . GLY A 1 100 ? 2.334 0.340 -12.992 1.00 92.25 100 GLY A N 1
ATOM 809 C CA . GLY A 1 100 ? 3.393 1.197 -12.438 1.00 92.25 100 GLY A CA 1
ATOM 810 C C . GLY A 1 100 ? 3.792 0.906 -10.984 1.00 92.25 100 GLY A C 1
ATOM 811 O O . GLY A 1 100 ? 4.858 1.351 -10.567 1.00 92.25 100 GLY A O 1
ATOM 812 N N . TRP A 1 101 ? 3.013 0.116 -10.237 1.00 94.81 101 TRP A N 1
ATOM 813 C CA . TRP A 1 101 ? 3.345 -0.290 -8.864 1.00 94.81 101 TRP A CA 1
ATOM 814 C C . TRP A 1 101 ? 3.607 -1.794 -8.736 1.00 94.81 101 TRP A C 1
ATOM 816 O O . TRP A 1 101 ? 4.630 -2.195 -8.184 1.00 94.81 101 TRP A O 1
ATOM 826 N N . GLY A 1 102 ? 2.729 -2.633 -9.296 1.00 94.81 102 GLY A N 1
ATOM 827 C CA . GLY A 1 102 ? 2.847 -4.092 -9.289 1.00 94.81 102 GLY A CA 1
ATOM 828 C C . GLY A 1 102 ? 1.654 -4.803 -8.648 1.00 94.81 102 GLY A C 1
ATOM 829 O O . GLY A 1 102 ? 0.558 -4.257 -8.545 1.00 94.81 102 GLY A O 1
ATOM 830 N N . TRP A 1 103 ? 1.865 -6.061 -8.253 1.00 96.38 103 TRP A N 1
ATOM 831 C CA . TRP A 1 103 ? 0.861 -6.864 -7.551 1.00 96.38 103 TRP A CA 1
ATOM 832 C C . TRP A 1 103 ? 0.830 -6.535 -6.059 1.00 96.38 103 TRP A C 1
ATOM 834 O O . TRP A 1 103 ? 1.879 -6.480 -5.417 1.00 96.38 103 TRP A O 1
ATOM 844 N N . GLY A 1 104 ? -0.367 -6.428 -5.493 1.00 97.00 104 GLY A N 1
ATOM 845 C CA . GLY A 1 104 ? -0.579 -6.352 -4.053 1.00 97.00 104 GLY A CA 1
ATOM 846 C C . GLY A 1 104 ? -1.740 -7.212 -3.572 1.00 97.00 104 GLY A C 1
ATOM 847 O O . GLY A 1 104 ? -2.500 -7.762 -4.372 1.00 97.00 104 GLY A O 1
ATOM 848 N N . VAL A 1 105 ? -1.833 -7.339 -2.253 1.00 97.75 105 VAL A N 1
ATOM 849 C CA . VAL A 1 105 ? -2.875 -8.076 -1.535 1.00 97.75 105 VAL A CA 1
ATOM 850 C C . VAL A 1 105 ? -3.581 -7.115 -0.591 1.00 97.75 105 VAL A C 1
ATOM 852 O O . VAL A 1 105 ? -2.925 -6.333 0.101 1.00 97.75 105 VAL A O 1
ATOM 855 N N . VAL A 1 106 ? -4.909 -7.184 -0.549 1.00 97.88 106 VAL A N 1
ATOM 856 C CA . VAL A 1 106 ? -5.701 -6.463 0.448 1.00 97.88 106 VAL A CA 1
ATOM 857 C C . VAL A 1 106 ? -5.467 -7.110 1.811 1.00 97.88 106 VAL A C 1
ATOM 859 O O . VAL A 1 106 ? -5.941 -8.213 2.078 1.00 97.88 106 VAL A O 1
ATOM 862 N N . GLU A 1 107 ? -4.705 -6.433 2.666 1.00 97.38 107 GLU A N 1
ATOM 863 C CA . GLU A 1 107 ? -4.432 -6.859 4.050 1.00 97.38 107 GLU A CA 1
ATOM 864 C C . GLU A 1 107 ? -4.806 -5.766 5.058 1.00 97.38 107 GLU A C 1
ATOM 866 O O . GLU A 1 107 ? -4.753 -5.989 6.265 1.00 97.38 107 GLU A O 1
ATOM 871 N N . ASP A 1 108 ? -5.163 -4.574 4.583 1.00 96.25 108 ASP A N 1
ATOM 872 C CA . ASP A 1 108 ? -5.396 -3.413 5.427 1.00 96.25 108 ASP A CA 1
ATOM 873 C C . ASP A 1 108 ? -6.703 -2.700 5.071 1.00 96.25 108 ASP A C 1
ATOM 875 O O . ASP A 1 108 ? -7.301 -2.942 4.020 1.00 96.25 108 ASP A O 1
ATOM 879 N N . ARG A 1 109 ? -7.165 -1.824 5.964 1.00 94.56 109 ARG A N 1
ATOM 880 C CA . ARG A 1 109 ? -8.366 -1.010 5.748 1.00 94.56 109 ARG A CA 1
ATOM 881 C C . ARG A 1 109 ? -8.183 0.377 6.351 1.00 94.56 109 ARG A C 1
ATOM 883 O O . ARG A 1 109 ? -7.666 0.507 7.459 1.00 94.56 109 ARG A O 1
ATOM 890 N N . GLY A 1 110 ? -8.665 1.399 5.655 1.00 88.94 110 GLY A N 1
ATOM 891 C CA . GLY A 1 110 ? -8.635 2.785 6.120 1.00 88.94 110 GLY A CA 1
ATOM 892 C C . GLY A 1 110 ? -10.042 3.360 6.202 1.00 88.94 110 GLY A C 1
ATOM 893 O O . GLY A 1 110 ? -10.878 3.068 5.354 1.00 88.94 110 GLY A O 1
ATOM 894 N N . SER A 1 111 ? -10.313 4.205 7.198 1.00 88.38 111 SER A N 1
ATOM 895 C CA . SER A 1 111 ? -11.615 4.881 7.320 1.00 88.38 111 SER A CA 1
ATOM 896 C C . SER A 1 111 ? -11.913 5.802 6.134 1.00 88.38 111 SER A C 1
ATOM 898 O O . SER A 1 111 ? -13.075 5.968 5.780 1.00 88.38 111 SER A O 1
ATOM 900 N N . ALA A 1 112 ? -10.879 6.368 5.507 1.00 90.44 112 ALA A N 1
ATOM 901 C CA . ALA A 1 112 ? -10.993 7.218 4.324 1.00 90.44 112 ALA A CA 1
ATOM 902 C C . ALA A 1 112 ? -11.079 6.434 3.000 1.00 90.44 112 ALA A C 1
ATOM 904 O O . ALA A 1 112 ? -11.389 7.028 1.972 1.00 90.44 112 ALA A O 1
ATOM 905 N N . ILE A 1 113 ? -10.810 5.122 3.009 1.00 93.62 113 ILE A N 1
ATOM 906 C CA . ILE A 1 113 ? -10.746 4.285 1.804 1.00 93.62 113 ILE A CA 1
ATOM 907 C C . ILE A 1 113 ? -12.028 3.457 1.727 1.00 93.62 113 ILE A C 1
ATOM 909 O O . ILE A 1 113 ? -12.102 2.350 2.261 1.00 93.62 113 ILE A O 1
ATOM 913 N N . GLN A 1 114 ? -13.067 4.036 1.124 1.00 94.69 114 GLN A N 1
ATOM 914 C CA . GLN A 1 114 ? -14.410 3.451 1.090 1.00 94.69 114 GLN A CA 1
ATOM 915 C C . GLN A 1 114 ? -14.912 3.205 -0.335 1.00 94.69 114 GLN A C 1
ATOM 917 O O . GLN A 1 114 ? -14.631 3.966 -1.263 1.00 94.69 114 GLN A O 1
ATOM 922 N N . GLY A 1 115 ? -15.727 2.161 -0.483 1.00 95.69 115 GLY A N 1
ATOM 923 C CA . GLY A 1 115 ? -16.383 1.806 -1.734 1.00 95.69 115 GLY A CA 1
ATOM 924 C C . GLY A 1 115 ? -15.475 1.122 -2.767 1.00 95.69 115 GLY A C 1
ATOM 925 O O . GLY A 1 115 ? -14.310 0.821 -2.512 1.00 95.69 115 GLY A O 1
ATOM 926 N N . PRO A 1 116 ? -16.013 0.852 -3.970 1.00 95.62 116 PRO A N 1
ATOM 927 C CA . PRO A 1 116 ? -15.328 0.067 -4.996 1.00 95.62 116 PRO A CA 1
ATOM 928 C C . PRO A 1 116 ? -14.268 0.853 -5.770 1.00 95.62 116 PRO A C 1
ATOM 930 O O . PRO A 1 116 ? -13.441 0.258 -6.455 1.00 95.62 116 PRO A O 1
ATOM 933 N N . ALA A 1 117 ? -14.304 2.183 -5.721 1.00 96.31 117 ALA A N 1
ATOM 934 C CA . ALA A 1 117 ? -13.536 3.030 -6.621 1.00 96.31 117 ALA A CA 1
ATOM 935 C C . ALA A 1 117 ? -12.273 3.626 -5.989 1.00 96.31 117 ALA A C 1
ATOM 937 O O . ALA A 1 117 ? -11.641 4.441 -6.656 1.00 96.31 117 ALA A O 1
ATOM 938 N N . HIS A 1 118 ? -11.884 3.231 -4.772 1.00 97.56 118 HIS A N 1
ATOM 939 C CA . HIS A 1 118 ? -10.716 3.774 -4.073 1.00 97.56 118 HIS A CA 1
ATOM 940 C C . HIS A 1 118 ? -9.914 2.672 -3.372 1.00 97.56 118 HIS A C 1
ATOM 942 O O . HIS A 1 118 ? -10.471 1.870 -2.629 1.00 97.56 118 HIS A O 1
ATOM 948 N N . ILE A 1 119 ? -8.606 2.641 -3.623 1.00 97.75 119 ILE A N 1
ATOM 949 C CA . ILE A 1 119 ? -7.629 1.814 -2.905 1.00 97.75 119 ILE A CA 1
ATOM 950 C C . ILE A 1 119 ? -6.406 2.652 -2.530 1.00 97.75 119 ILE A C 1
ATOM 952 O O . ILE A 1 119 ? -6.109 3.652 -3.190 1.00 97.75 119 ILE A O 1
ATOM 956 N N . ASP A 1 120 ? -5.672 2.208 -1.516 1.00 97.75 120 ASP A N 1
ATOM 957 C CA . ASP A 1 120 ? -4.476 2.881 -1.018 1.00 97.75 120 ASP A CA 1
ATOM 958 C C . ASP A 1 120 ? -3.286 1.920 -0.959 1.00 97.75 120 ASP A C 1
ATOM 960 O O . ASP A 1 120 ? -3.381 0.801 -0.447 1.00 97.75 120 ASP A O 1
ATOM 964 N N . LEU A 1 121 ? -2.159 2.336 -1.526 1.00 97.94 121 LEU A N 1
ATOM 965 C CA . LEU A 1 121 ? -0.989 1.485 -1.716 1.00 97.94 121 LEU A CA 1
ATOM 966 C C . LEU A 1 121 ? 0.057 1.743 -0.643 1.00 97.94 121 LEU A C 1
ATOM 968 O O . LEU A 1 121 ? 0.446 2.887 -0.412 1.00 97.94 121 LEU A O 1
ATOM 972 N N . PHE A 1 122 ? 0.588 0.681 -0.041 1.00 97.75 122 PHE A N 1
ATOM 973 C CA . PHE A 1 122 ? 1.645 0.841 0.946 1.00 97.75 122 PHE A CA 1
ATOM 974 C C . PHE A 1 122 ? 3.005 1.127 0.296 1.00 97.75 122 PHE A C 1
ATOM 976 O O . PHE A 1 122 ? 3.516 0.354 -0.525 1.00 97.75 122 PHE A O 1
ATOM 983 N N . PHE A 1 123 ? 3.654 2.192 0.759 1.00 97.12 123 PHE A N 1
ATOM 984 C CA . PHE A 1 123 ? 5.034 2.539 0.449 1.00 97.12 123 PHE A CA 1
ATOM 985 C C . PHE A 1 123 ? 5.892 2.562 1.720 1.00 97.12 123 PHE A C 1
ATOM 987 O O . PHE A 1 123 ? 5.428 2.914 2.801 1.00 97.12 123 PHE A O 1
ATOM 994 N N . PRO A 1 124 ? 7.193 2.238 1.616 1.00 95.19 124 PRO A N 1
ATOM 995 C CA . PRO A 1 124 ? 8.052 2.143 2.792 1.00 95.19 124 PRO A CA 1
ATOM 996 C C . PRO A 1 124 ? 8.482 3.514 3.341 1.00 95.19 124 PRO A C 1
ATOM 998 O O . PRO A 1 124 ? 9.110 3.568 4.394 1.00 95.19 124 PRO A O 1
ATOM 1001 N N . SER A 1 125 ? 8.212 4.616 2.630 1.00 95.88 125 SER A N 1
ATOM 1002 C CA . SER A 1 125 ? 8.546 5.965 3.091 1.00 95.88 125 SER A CA 1
ATOM 1003 C C . SER A 1 125 ? 7.603 7.030 2.540 1.00 95.88 125 SER A C 1
ATOM 1005 O O . SER A 1 125 ? 7.174 6.952 1.386 1.00 95.88 125 SER A O 1
ATOM 1007 N N . ARG A 1 126 ? 7.377 8.081 3.340 1.00 94.38 126 ARG A N 1
ATOM 1008 C CA . ARG A 1 126 ? 6.579 9.263 2.979 1.00 94.38 126 ARG A CA 1
ATOM 1009 C C . ARG A 1 126 ? 6.976 9.860 1.635 1.00 94.38 126 ARG A C 1
ATOM 1011 O O . ARG A 1 126 ? 6.125 10.086 0.788 1.00 94.38 126 ARG A O 1
ATOM 1018 N N . ARG A 1 127 ? 8.280 10.041 1.391 1.00 96.50 127 ARG A N 1
ATOM 1019 C CA . ARG A 1 127 ? 8.788 10.575 0.116 1.00 96.50 127 ARG A CA 1
ATOM 1020 C C . ARG A 1 127 ? 8.315 9.753 -1.087 1.00 96.50 127 ARG A C 1
ATOM 1022 O O . ARG A 1 127 ? 7.983 10.330 -2.112 1.00 96.50 127 ARG A O 1
ATOM 1029 N N . LYS A 1 128 ? 8.292 8.419 -0.975 1.00 95.50 128 LYS A N 1
ATOM 1030 C CA . LYS A 1 128 ? 7.822 7.544 -2.058 1.00 95.50 128 LYS A CA 1
ATOM 1031 C C . LYS A 1 128 ? 6.302 7.598 -2.213 1.00 95.50 128 LYS A C 1
ATOM 1033 O O . LYS A 1 128 ? 5.836 7.621 -3.344 1.00 95.50 128 LYS A O 1
ATOM 1038 N N . ALA A 1 129 ? 5.558 7.659 -1.107 1.00 96.56 129 ALA A N 1
ATOM 1039 C CA . ALA A 1 129 ? 4.106 7.820 -1.146 1.00 96.56 129 ALA A CA 1
ATOM 1040 C C . ALA A 1 129 ? 3.700 9.151 -1.806 1.00 96.56 129 ALA A C 1
ATOM 1042 O O . ALA A 1 129 ? 2.868 9.171 -2.705 1.00 96.56 129 ALA A O 1
ATOM 1043 N N . LEU A 1 130 ? 4.361 10.253 -1.441 1.00 96.06 130 LEU A N 1
ATOM 1044 C CA . LEU A 1 130 ? 4.133 11.565 -2.051 1.00 96.06 130 LEU A CA 1
ATOM 1045 C C . LEU A 1 130 ? 4.526 11.599 -3.532 1.00 96.06 130 LEU A C 1
ATOM 1047 O O . LEU A 1 130 ? 3.808 12.183 -4.333 1.00 96.06 130 LEU A O 1
ATOM 1051 N N . ALA A 1 131 ? 5.635 10.951 -3.903 1.00 97.06 131 ALA A N 1
ATOM 1052 C CA . ALA A 1 131 ? 6.046 10.843 -5.302 1.00 97.06 131 ALA A CA 1
ATOM 1053 C C . ALA A 1 131 ? 5.060 10.019 -6.149 1.00 97.06 131 ALA A C 1
ATOM 1055 O O . ALA A 1 131 ? 4.931 10.270 -7.343 1.00 97.06 131 ALA A O 1
ATOM 1056 N N . TRP A 1 132 ? 4.372 9.041 -5.548 1.00 97.06 132 TRP A N 1
ATOM 1057 C CA . TRP A 1 132 ? 3.272 8.335 -6.204 1.00 97.06 132 TRP A CA 1
ATOM 1058 C C . TRP A 1 132 ? 2.035 9.230 -6.362 1.00 97.06 132 TRP A C 1
ATOM 1060 O O . TRP A 1 132 ? 1.453 9.290 -7.446 1.00 97.06 132 TRP A O 1
ATOM 1070 N N . GLY A 1 133 ? 1.648 9.938 -5.297 1.00 95.81 133 GLY A N 1
ATOM 1071 C CA . GLY A 1 133 ? 0.510 10.855 -5.296 1.00 95.81 133 GLY A CA 1
ATOM 1072 C C . GLY A 1 133 ? -0.850 10.150 -5.360 1.00 95.81 133 GLY A C 1
ATOM 1073 O O . GLY A 1 133 ? -1.040 9.071 -4.803 1.00 95.81 133 GLY A O 1
ATOM 1074 N N . SER A 1 134 ? -1.822 10.783 -6.017 1.00 96.25 134 SER A N 1
ATOM 1075 C CA . SER A 1 134 ? -3.146 10.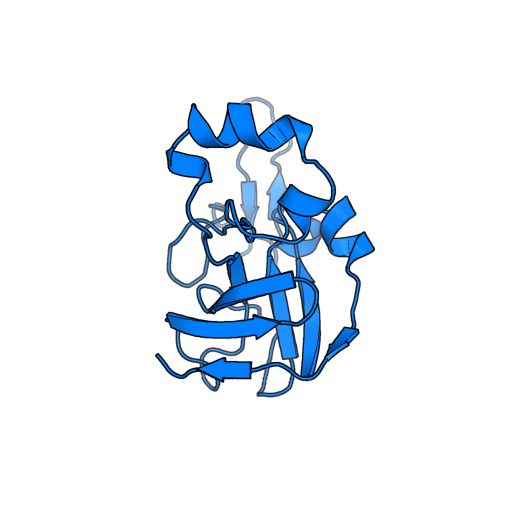210 -6.287 1.00 96.25 134 SER A CA 1
ATOM 1076 C C . SER A 1 134 ? -3.340 10.090 -7.789 1.00 96.25 134 SER A C 1
ATOM 1078 O O . SER A 1 134 ? -3.150 11.061 -8.521 1.00 96.25 134 SER A O 1
ATOM 1080 N N . GLN A 1 135 ? -3.702 8.898 -8.255 1.00 97.44 135 GLN A N 1
ATOM 1081 C CA . GLN A 1 135 ? -3.831 8.610 -9.680 1.00 97.44 135 GLN A CA 1
ATOM 1082 C C . GLN A 1 135 ? -5.156 7.913 -9.973 1.00 97.44 135 GLN A C 1
ATOM 1084 O O . GLN A 1 135 ? -5.653 7.120 -9.172 1.00 97.44 135 GLN A O 1
ATOM 1089 N N . ARG A 1 136 ? -5.735 8.173 -11.149 1.00 97.75 136 ARG A N 1
ATOM 1090 C CA . ARG A 1 136 ? -6.881 7.408 -11.657 1.00 97.75 136 ARG A CA 1
ATOM 1091 C C . ARG A 1 136 ? -6.365 6.343 -12.611 1.00 97.75 136 ARG A C 1
ATOM 1093 O O . ARG A 1 136 ? -5.962 6.659 -13.723 1.00 97.75 136 ARG A O 1
ATOM 1100 N N . LEU A 1 137 ? -6.390 5.090 -12.167 1.00 97.38 137 LEU A N 1
ATOM 1101 C CA . LEU A 1 137 ? -5.857 3.954 -12.916 1.00 97.38 137 LEU A CA 1
ATOM 1102 C C . LEU A 1 137 ? -6.929 2.886 -13.142 1.00 97.38 137 LEU A C 1
ATOM 1104 O O . LEU A 1 137 ? -7.871 2.726 -12.352 1.00 97.38 137 LEU A O 1
ATOM 1108 N N . THR A 1 138 ? -6.753 2.132 -14.223 1.00 97.44 138 THR A N 1
ATOM 1109 C CA . THR A 1 138 ? -7.452 0.867 -14.456 1.00 97.44 138 THR A CA 1
ATOM 1110 C C . THR A 1 138 ? -6.621 -0.245 -13.832 1.00 97.44 138 THR A C 1
ATOM 1112 O O . THR A 1 138 ? -5.471 -0.456 -14.213 1.00 97.44 138 THR A O 1
ATOM 1115 N N . VAL A 1 139 ? -7.190 -0.930 -12.842 1.00 96.81 139 VAL A N 1
ATOM 1116 C CA . VAL A 1 139 ? -6.525 -2.010 -12.104 1.00 96.81 139 VAL A CA 1
ATOM 1117 C C . VAL A 1 139 ? -7.137 -3.352 -12.477 1.00 96.81 139 VAL A C 1
ATOM 1119 O O . VAL A 1 139 ? -8.294 -3.417 -12.890 1.00 96.81 139 VAL A O 1
ATOM 1122 N N . LYS A 1 140 ? -6.379 -4.434 -12.295 1.00 97.69 140 LYS A N 1
ATOM 1123 C CA . LYS A 1 140 ? -6.900 -5.796 -12.449 1.00 97.69 140 LYS A CA 1
ATOM 1124 C C . LYS A 1 140 ? -7.110 -6.409 -11.073 1.00 97.69 140 LYS A C 1
ATOM 1126 O O . LYS A 1 140 ? -6.145 -6.587 -10.335 1.00 97.69 140 LYS A O 1
ATOM 1131 N N . VAL A 1 141 ? -8.354 -6.739 -10.755 1.00 96.88 141 VAL A N 1
ATOM 1132 C CA . VAL A 1 141 ? -8.743 -7.375 -9.491 1.00 96.88 141 VAL A CA 1
ATOM 1133 C C . VAL A 1 141 ? -8.902 -8.875 -9.715 1.00 96.88 141 VAL A C 1
ATOM 1135 O O . VAL A 1 141 ? -9.475 -9.303 -10.714 1.00 96.88 141 VAL A O 1
ATOM 1138 N N . VAL A 1 142 ? -8.378 -9.666 -8.787 1.00 95.31 142 VAL A N 1
ATOM 1139 C CA . VAL A 1 142 ? -8.549 -11.115 -8.710 1.00 95.31 142 VAL A CA 1
ATOM 1140 C C . VAL A 1 142 ? -9.098 -11.412 -7.320 1.00 95.31 142 VAL A C 1
ATOM 1142 O O . VAL A 1 142 ? -8.440 -11.111 -6.319 1.00 95.31 142 VAL A O 1
ATOM 1145 N N . ALA A 1 143 ? -10.323 -11.933 -7.280 1.00 84.25 143 ALA A N 1
ATOM 1146 C CA . ALA A 1 143 ? -10.984 -12.323 -6.04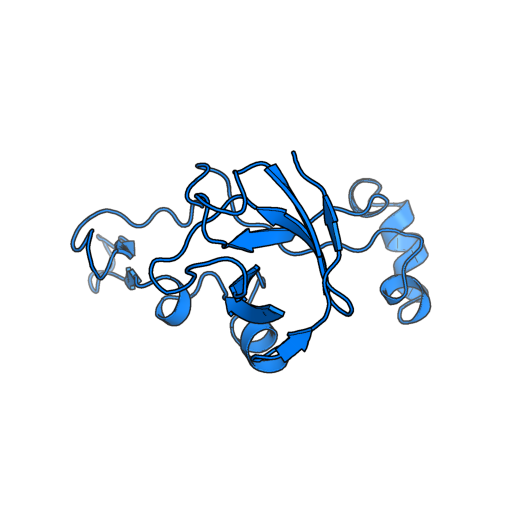1 1.00 84.25 143 ALA A CA 1
ATOM 1147 C C . ALA A 1 143 ? -10.139 -13.371 -5.275 1.00 84.25 143 ALA A C 1
ATOM 1149 O O . ALA A 1 143 ? -9.380 -14.104 -5.921 1.00 84.25 143 ALA A O 1
ATOM 1150 N N . PRO A 1 144 ? -10.206 -13.376 -3.931 1.00 72.75 144 PRO A N 1
ATOM 1151 C CA . PRO A 1 144 ? -9.473 -14.318 -3.087 1.00 72.75 144 PRO A CA 1
ATOM 1152 C C . PRO A 1 144 ? -9.934 -15.766 -3.267 1.00 72.75 144 PRO A C 1
ATOM 1154 O O . PRO A 1 144 ? -11.120 -15.976 -3.610 1.00 72.75 144 PRO A O 1
#

Secondary structure (DSSP, 8-state):
-EEEEE-SSHHHHTEEE-SSGGG--EEE-STTTTSBP----TTSSPP---B--SSSHHHHH-GGGHHHHHHSGGGTS-BPEEEEE-TTTS-TT-EEEETTTEEEEEEE--TT--STTEEEEE-SSHHHHHHH--EE---EEE--

Sequence (144 aa):
MVVTAYDPGSESCGWRRGRLLFWRKFVAEGPRQGERYTGRTAANTRPKPVRPGLVSWDTVRHPWMAPVRLILFWNLLPRPGTIAADTRVYPFGTRIYVPGWGWGVVEDRGSAIQGPAHIDLFFPSRRKALAWGSQRLTVKVVAP

Radius of gyration: 16.79 Å; chains: 1; bounding box: 42×29×46 Å